Protein AF-A0AA35Q3G0-F1 (afdb_monomer)

Mean predicted aligned error: 6.86 Å

Solvent-accessible surface area (backbone atoms only — not comparable to full-atom values): 9923 Å² total; per-residue (Å²): 113,83,22,13,58,58,50,32,50,53,34,60,74,36,53,82,47,98,44,72,50,32,61,59,90,77,84,85,89,84,85,63,88,88,52,76,76,37,82,98,51,49,70,44,90,51,56,67,90,79,49,90,76,81,94,71,71,76,64,49,60,55,53,47,49,37,33,47,52,21,26,56,56,55,67,69,65,76,84,80,87,85,85,83,80,68,70,92,40,61,92,35,68,69,61,38,51,51,52,53,32,56,74,70,71,68,69,52,71,68,59,52,51,52,46,44,76,73,71,60,65,85,94,62,78,82,62,55,88,77,70,65,86,86,87,65,98,44,72,72,57,46,54,57,50,52,53,53,45,58,66,70,75,112

Foldseek 3Di:
DDALLNQLVQQVVCPPDPDGSVPPPDDDDDDDPPDDDPPPGHHLCDQLVPDDDDDDDPVVVVNNVSSNVSNVVVVVPPDDDDDDDDPVCPVPPVVVVLVVCVVVVNDDVVSVVVCCVPPNDPPDDDPLVVVDDDDDPDPVVVVVVVVVSVVVVD

Radius of gyration: 21.92 Å; Cα contacts (8 Å, |Δi|>4): 86; chains: 1; bounding box: 47×37×58 Å

pLDDT: mean 88.59, std 8.75, range [50.28, 97.62]

Organism: NCBI:txid1926264

Sequence (154 aa):
MLGARTLYMVNEQLRGSTEDFGGIPIVLFCGDFHQFRPVQERLMLLPSAAVTWEQGSSFRVEQRHQHDKAHTLWKKFTTVVMLDEQVRAAGDPELRRLLTRIRLGIQDQSDVDLLNARCYQDCRRIPWESGITVVTPLNRNRWNLNMEATLAFQ

Secondary structure (DSSP, 8-state):
---HHHHHHHHHHT-SSSSGGGG-S-------TTSPPPTTS--TTS-GGGSPPPS-STHHHHHHHHHHHHHHHHTT-----------TTTT-HHHHHHHHHHHHT---HHHHHHHHHHH--TTPPP-GGGTPPPP-SSHHHHHHHHHHHHHHT-

Structure (mmCIF, N/CA/C/O backbone):
data_AF-A0AA35Q3G0-F1
#
_entry.id   AF-A0AA35Q3G0-F1
#
loop_
_atom_site.group_PDB
_atom_site.id
_atom_site.type_symbol
_atom_site.label_atom_id
_atom_site.label_alt_id
_atom_site.label_comp_id
_atom_site.label_asym_id
_atom_site.label_entity_id
_atom_site.label_seq_id
_atom_site.pdbx_PDB_ins_code
_atom_site.Cartn_x
_atom_site.Cartn_y
_atom_site.Cartn_z
_atom_site.occupancy
_atom_site.B_iso_or_equiv
_atom_site.auth_seq_id
_atom_site.auth_comp_id
_atom_site.auth_asym_id
_atom_site.auth_atom_id
_atom_site.pdbx_PDB_model_num
ATOM 1 N N . MET A 1 1 ? 7.308 -1.561 0.472 1.00 73.94 1 MET A N 1
ATOM 2 C CA . MET A 1 1 ? 7.237 -0.719 -0.741 1.00 73.94 1 MET A CA 1
ATOM 3 C C . MET A 1 1 ? 8.506 -0.877 -1.530 1.00 73.94 1 MET A C 1
ATOM 5 O O . MET A 1 1 ? 9.580 -0.764 -0.955 1.00 73.94 1 MET A O 1
ATOM 9 N N . LEU A 1 2 ? 8.372 -1.108 -2.824 1.00 87.56 2 LEU A N 1
ATOM 10 C CA . LEU A 1 2 ? 9.494 -1.139 -3.744 1.00 87.56 2 LEU A CA 1
ATOM 11 C C . LEU A 1 2 ? 9.680 0.263 -4.331 1.00 87.56 2 LEU A C 1
ATOM 13 O O . LEU A 1 2 ? 8.718 0.843 -4.835 1.00 87.56 2 LEU A O 1
ATOM 17 N N . GLY A 1 3 ? 10.883 0.822 -4.234 1.00 90.12 3 GLY A N 1
ATOM 18 C CA . GLY A 1 3 ? 11.244 2.063 -4.916 1.00 90.12 3 GLY A CA 1
ATOM 19 C C . GLY A 1 3 ? 12.085 1.811 -6.167 1.00 90.12 3 GLY A C 1
ATOM 20 O O . GLY A 1 3 ? 12.519 0.688 -6.435 1.00 90.12 3 GLY A O 1
ATOM 21 N N . ALA A 1 4 ? 12.287 2.870 -6.955 1.00 91.12 4 ALA A N 1
ATOM 22 C CA . ALA A 1 4 ? 12.978 2.793 -8.242 1.00 91.12 4 ALA A CA 1
ATOM 23 C C . ALA A 1 4 ? 14.411 2.273 -8.134 1.00 91.12 4 ALA A C 1
ATOM 25 O O . ALA A 1 4 ? 14.833 1.438 -8.931 1.00 91.12 4 ALA A O 1
ATOM 26 N N . ARG A 1 5 ? 15.145 2.726 -7.117 1.00 89.88 5 ARG A N 1
ATOM 27 C CA . ARG A 1 5 ? 16.524 2.295 -6.906 1.00 89.88 5 ARG A CA 1
ATOM 28 C C . ARG A 1 5 ? 16.566 0.817 -6.550 1.00 89.88 5 ARG A C 1
ATOM 30 O O . ARG A 1 5 ? 17.374 0.088 -7.112 1.00 89.88 5 ARG A O 1
ATOM 37 N N . THR A 1 6 ? 15.685 0.370 -5.658 1.00 92.12 6 THR A N 1
ATOM 38 C CA . THR A 1 6 ? 15.631 -1.043 -5.274 1.00 92.12 6 THR A CA 1
ATOM 39 C C . THR A 1 6 ? 15.284 -1.940 -6.467 1.00 92.12 6 THR A C 1
ATOM 41 O O . THR A 1 6 ? 15.964 -2.942 -6.674 1.00 92.12 6 THR A O 1
ATOM 44 N N . LEU A 1 7 ? 14.310 -1.566 -7.307 1.00 93.31 7 LEU A N 1
ATOM 45 C CA . LEU A 1 7 ? 13.991 -2.340 -8.515 1.00 93.31 7 LEU A CA 1
ATOM 46 C C . LEU A 1 7 ? 15.179 -2.413 -9.486 1.00 93.31 7 LEU A C 1
ATOM 48 O O . LEU A 1 7 ? 15.499 -3.493 -9.978 1.00 93.31 7 LEU A O 1
ATOM 52 N N . TYR A 1 8 ? 15.840 -1.279 -9.738 1.00 93.75 8 TYR A N 1
ATOM 53 C CA . TYR A 1 8 ? 17.049 -1.239 -10.558 1.00 93.75 8 TYR A CA 1
ATOM 54 C C . TYR A 1 8 ? 18.119 -2.189 -10.008 1.00 93.75 8 TYR A C 1
ATOM 56 O O . TYR A 1 8 ? 18.604 -3.047 -10.735 1.00 93.75 8 TYR A O 1
ATOM 64 N N . MET A 1 9 ? 18.433 -2.093 -8.712 1.00 93.31 9 MET A N 1
ATOM 65 C CA . MET A 1 9 ? 19.455 -2.930 -8.079 1.00 93.31 9 MET A CA 1
ATOM 66 C C . MET A 1 9 ? 19.131 -4.421 -8.173 1.00 93.31 9 MET A C 1
ATOM 68 O O . MET A 1 9 ? 20.026 -5.204 -8.468 1.00 93.31 9 MET A O 1
ATOM 72 N N . VAL A 1 10 ? 17.871 -4.815 -7.960 1.00 93.12 10 VAL A N 1
ATOM 73 C CA . VAL A 1 10 ? 17.442 -6.216 -8.099 1.00 93.12 10 VAL A CA 1
ATOM 74 C C . VAL A 1 10 ? 17.639 -6.700 -9.535 1.00 93.12 10 VAL A C 1
ATOM 76 O O . VAL A 1 10 ? 18.195 -7.774 -9.742 1.00 93.12 10 VAL A O 1
ATOM 79 N N . ASN A 1 11 ? 17.246 -5.901 -10.530 1.00 94.19 11 ASN A N 1
ATOM 80 C CA . ASN A 1 11 ? 17.468 -6.242 -11.934 1.00 94.19 11 ASN A CA 1
ATOM 81 C C . ASN A 1 11 ? 18.961 -6.398 -12.259 1.00 94.19 11 ASN A C 1
ATOM 83 O O . ASN A 1 11 ? 19.345 -7.369 -12.903 1.00 94.19 11 ASN A O 1
ATOM 87 N N . GLU A 1 12 ? 19.801 -5.470 -11.794 1.00 92.88 12 GLU A N 1
ATOM 88 C CA . GLU A 1 12 ? 21.246 -5.518 -12.033 1.00 92.88 12 GLU A CA 1
ATOM 89 C C . GLU A 1 12 ? 21.920 -6.701 -11.329 1.00 92.88 12 GLU A C 1
ATOM 91 O O . GLU A 1 12 ? 22.803 -7.326 -11.907 1.00 92.88 12 GLU A O 1
ATOM 96 N N . GLN A 1 13 ? 21.504 -7.042 -10.107 1.00 91.38 13 GLN A N 1
ATOM 97 C CA . GLN A 1 13 ? 22.054 -8.180 -9.360 1.00 91.38 13 GLN A CA 1
ATOM 98 C C . GLN A 1 13 ? 21.716 -9.528 -9.993 1.00 91.38 13 GLN A C 1
ATOM 100 O O . GLN A 1 13 ? 22.464 -10.488 -9.830 1.00 91.38 13 GLN A O 1
ATOM 105 N N . LEU A 1 14 ? 20.607 -9.599 -10.726 1.00 88.69 14 LEU A N 1
ATOM 106 C CA . LEU A 1 14 ? 20.188 -10.799 -11.438 1.00 88.69 14 LEU A CA 1
ATOM 107 C C . LEU A 1 14 ? 20.813 -10.909 -12.835 1.00 88.69 14 LEU A C 1
ATOM 109 O O . LEU A 1 14 ? 20.504 -11.855 -13.553 1.00 88.69 14 LEU A O 1
ATOM 113 N N . ARG A 1 15 ? 21.703 -9.991 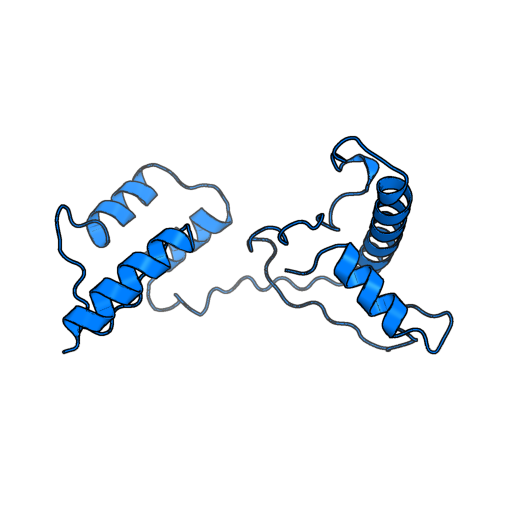-13.243 1.00 77.31 15 ARG A N 1
ATOM 114 C CA . ARG A 1 15 ? 22.349 -10.030 -14.565 1.00 77.31 15 ARG A CA 1
ATOM 115 C C . ARG A 1 15 ? 23.325 -11.201 -14.707 1.00 77.31 15 ARG A C 1
ATOM 117 O O . ARG A 1 15 ? 24.531 -11.052 -14.548 1.00 77.31 15 ARG A O 1
ATOM 124 N N . GLY A 1 16 ? 22.786 -12.359 -15.077 1.00 75.31 16 GLY A N 1
ATOM 125 C CA . GLY A 1 16 ? 23.511 -13.457 -15.726 1.00 75.31 16 GLY A CA 1
ATOM 126 C C . GLY A 1 16 ? 23.413 -13.423 -17.259 1.00 75.31 16 GLY A C 1
ATOM 127 O O . GLY A 1 16 ? 24.118 -14.168 -17.933 1.00 75.31 16 GLY A O 1
ATOM 128 N N . SER A 1 17 ? 22.556 -12.557 -17.814 1.00 83.88 17 SER A N 1
ATOM 129 C CA . SER A 1 17 ? 22.314 -12.375 -19.251 1.00 83.88 17 SER A CA 1
ATOM 130 C C . SER A 1 17 ? 22.022 -10.901 -19.580 1.00 83.88 17 SER A C 1
ATOM 132 O O . SER A 1 17 ? 21.944 -10.054 -18.687 1.00 83.88 17 SER A O 1
ATOM 134 N N . THR A 1 18 ? 21.866 -10.577 -20.869 1.00 85.31 18 THR A N 1
ATOM 135 C CA . THR A 1 18 ? 21.421 -9.245 -21.328 1.00 85.31 18 THR A CA 1
ATOM 136 C C . THR A 1 18 ? 19.919 -9.014 -21.153 1.00 85.31 18 THR A C 1
ATOM 138 O O . THR A 1 18 ? 19.433 -7.926 -21.463 1.00 85.31 18 THR A O 1
ATOM 141 N N . GLU A 1 19 ? 19.178 -10.026 -20.703 1.00 91.38 19 GLU A N 1
ATOM 142 C CA . GLU A 1 19 ? 17.733 -9.957 -20.502 1.00 91.38 19 GLU A CA 1
ATOM 143 C C . GLU A 1 19 ? 17.389 -9.325 -19.148 1.00 91.38 19 GLU A C 1
ATOM 145 O O . GLU A 1 19 ? 18.166 -9.380 -18.188 1.00 91.38 19 GLU A O 1
ATOM 150 N N . ASP A 1 20 ? 16.203 -8.719 -19.059 1.00 92.81 20 ASP A N 1
ATOM 151 C CA . ASP A 1 20 ? 15.706 -8.183 -17.792 1.00 92.81 20 ASP A CA 1
ATOM 152 C C . ASP A 1 20 ? 15.599 -9.302 -16.745 1.00 92.81 20 ASP A C 1
ATOM 154 O O . ASP A 1 20 ? 15.233 -10.436 -17.060 1.00 92.81 20 ASP A O 1
ATOM 158 N N . PHE A 1 21 ? 15.924 -8.982 -15.492 1.00 93.69 21 PHE A N 1
ATOM 159 C CA . PHE A 1 21 ? 15.969 -9.920 -14.368 1.00 93.69 21 PHE A CA 1
ATOM 160 C C . PHE A 1 21 ? 16.766 -11.206 -14.656 1.00 93.69 21 PHE A C 1
ATOM 162 O O . PHE A 1 21 ? 16.469 -12.249 -14.080 1.00 93.69 21 PHE A O 1
ATOM 169 N N . GLY A 1 22 ? 17.752 -11.160 -15.559 1.00 93.69 22 GLY A N 1
ATOM 170 C CA . GLY A 1 22 ? 18.559 -12.329 -15.912 1.00 93.69 22 GLY A CA 1
ATOM 171 C C . GLY A 1 22 ? 17.812 -13.411 -16.686 1.00 93.69 22 GLY A C 1
ATOM 172 O O . GLY A 1 22 ? 18.239 -14.563 -16.657 1.00 93.69 22 GLY A O 1
ATOM 173 N N . GLY A 1 23 ? 16.699 -13.072 -17.342 1.00 92.69 23 GLY A N 1
ATOM 174 C CA . GLY A 1 23 ? 15.892 -14.035 -18.097 1.00 92.69 23 GLY A CA 1
ATOM 175 C C . GLY A 1 23 ? 14.942 -14.865 -17.232 1.00 92.69 23 GLY A C 1
ATOM 176 O O . GLY A 1 23 ? 14.465 -15.914 -17.665 1.00 92.69 23 GLY A O 1
ATOM 177 N N . ILE A 1 24 ? 14.648 -14.424 -16.000 1.00 92.12 24 ILE A N 1
ATOM 178 C CA . ILE A 1 24 ? 13.612 -15.058 -15.176 1.00 92.12 24 ILE A CA 1
ATOM 179 C C . ILE A 1 24 ? 12.274 -14.987 -15.932 1.00 92.12 24 ILE A C 1
ATOM 181 O O . ILE A 1 24 ? 11.804 -13.889 -16.238 1.00 92.12 24 ILE A O 1
ATOM 185 N N . PRO A 1 25 ? 11.622 -16.134 -16.203 1.00 89.38 25 PRO A N 1
ATOM 186 C CA . PRO A 1 25 ? 10.483 -16.184 -17.118 1.00 89.38 25 PRO A CA 1
ATOM 187 C C . PRO A 1 25 ? 9.236 -15.489 -16.566 1.00 89.38 25 PRO A C 1
ATOM 189 O O . PRO A 1 25 ? 8.400 -15.020 -17.334 1.00 89.38 25 PRO A O 1
ATOM 192 N N . ILE A 1 26 ? 9.084 -15.439 -15.238 1.00 90.25 26 ILE A N 1
ATOM 193 C CA . ILE A 1 26 ? 7.938 -14.821 -14.570 1.00 90.25 26 ILE A CA 1
ATOM 194 C C . ILE A 1 26 ? 8.428 -14.047 -13.352 1.00 90.25 26 ILE A C 1
ATOM 196 O O . ILE A 1 26 ? 8.973 -14.621 -12.410 1.00 90.25 26 ILE A O 1
ATOM 200 N N . VAL A 1 27 ? 8.164 -12.744 -13.349 1.00 93.38 27 VAL A N 1
ATOM 201 C CA . VAL A 1 27 ? 8.363 -11.865 -12.197 1.00 93.38 27 VAL A CA 1
ATOM 202 C C . VAL A 1 27 ? 6.994 -11.353 -11.766 1.00 93.38 27 VAL A C 1
ATOM 204 O O . VAL A 1 27 ? 6.253 -10.795 -12.572 1.00 93.38 27 VAL A O 1
ATOM 207 N N . LEU A 1 28 ? 6.641 -11.561 -10.497 1.00 94.38 28 LEU A N 1
ATOM 208 C CA . LEU A 1 28 ? 5.365 -11.127 -9.932 1.00 94.38 28 LEU A CA 1
ATOM 209 C C . LEU A 1 28 ? 5.604 -10.057 -8.869 1.00 94.38 28 LEU A C 1
ATOM 211 O O . LEU A 1 28 ? 6.317 -10.288 -7.892 1.00 94.38 28 LEU A O 1
ATOM 215 N N . PHE A 1 29 ? 4.937 -8.914 -9.019 1.00 93.38 29 PHE A N 1
ATOM 216 C CA . PHE A 1 29 ? 4.804 -7.934 -7.947 1.00 93.38 29 PHE A CA 1
ATOM 217 C C . PHE A 1 29 ? 3.443 -8.092 -7.279 1.00 93.38 29 PHE A C 1
ATOM 219 O O . PHE A 1 29 ? 2.409 -8.001 -7.933 1.00 93.38 29 PHE A O 1
ATOM 226 N N . CYS A 1 30 ? 3.449 -8.299 -5.964 1.00 94.31 30 CYS A N 1
ATOM 227 C CA . CYS A 1 30 ? 2.246 -8.340 -5.143 1.00 94.31 30 CYS A CA 1
ATOM 228 C C . CYS A 1 30 ? 2.345 -7.265 -4.059 1.00 94.31 30 CYS A C 1
ATOM 230 O O . CYS A 1 30 ? 3.379 -7.123 -3.401 1.00 94.31 30 CYS A O 1
ATOM 232 N N . GLY A 1 31 ? 1.285 -6.482 -3.884 1.00 92.38 31 GLY A N 1
ATOM 233 C CA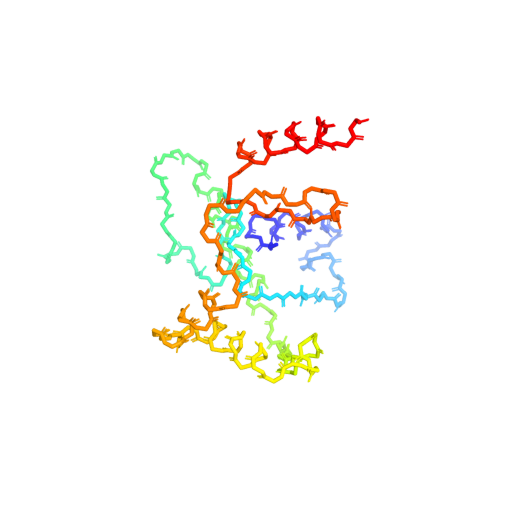 . GLY A 1 31 ? 1.264 -5.403 -2.909 1.00 92.38 31 GLY A CA 1
ATOM 234 C C . GLY A 1 31 ? 0.040 -4.509 -3.040 1.00 92.38 31 GLY A C 1
ATOM 235 O O . GLY A 1 31 ? -0.909 -4.823 -3.750 1.00 92.38 31 GLY A O 1
ATOM 236 N N . ASP A 1 32 ? 0.083 -3.379 -2.338 1.00 90.94 32 ASP A N 1
ATOM 237 C CA . ASP A 1 32 ? -0.983 -2.382 -2.325 1.00 90.94 32 ASP A CA 1
ATOM 238 C C . ASP A 1 32 ? -0.402 -0.984 -2.569 1.00 90.94 32 ASP A C 1
ATOM 240 O O . ASP A 1 32 ? 0.499 -0.546 -1.849 1.00 90.94 32 ASP A O 1
ATOM 244 N N . PHE A 1 33 ? -0.927 -0.276 -3.572 1.00 87.75 33 PHE A N 1
ATOM 245 C CA . PHE A 1 33 ? -0.506 1.086 -3.919 1.00 87.75 33 PHE A CA 1
ATOM 246 C C . PHE A 1 33 ? -0.892 2.137 -2.869 1.00 87.75 33 PHE A C 1
ATOM 248 O O . PHE A 1 33 ? -0.325 3.226 -2.884 1.00 87.75 33 PHE A O 1
ATOM 255 N N . HIS A 1 34 ? -1.805 1.813 -1.947 1.00 89.00 34 HIS A N 1
ATOM 256 C CA . HIS A 1 34 ? -2.169 2.682 -0.820 1.00 89.00 34 HIS A CA 1
ATOM 257 C C . HIS A 1 34 ? -1.234 2.528 0.388 1.00 89.00 34 HIS A C 1
ATOM 259 O O . HIS A 1 34 ? -1.416 3.206 1.400 1.00 89.00 34 HIS A O 1
ATOM 265 N N . GLN A 1 35 ? -0.220 1.657 0.312 1.00 87.94 35 GLN A N 1
ATOM 266 C CA . GLN A 1 35 ? 0.878 1.688 1.278 1.00 87.94 35 GLN A CA 1
ATOM 267 C C . GLN A 1 35 ? 1.600 3.041 1.198 1.00 87.94 35 GLN A C 1
ATOM 269 O O . GLN A 1 35 ? 1.523 3.749 0.193 1.00 87.94 35 GLN A O 1
ATOM 274 N N . PHE A 1 36 ? 2.326 3.411 2.258 1.00 87.81 36 PHE A N 1
ATOM 275 C CA . PHE A 1 36 ? 3.176 4.603 2.227 1.00 87.81 36 PHE A CA 1
ATOM 276 C C . PHE A 1 36 ? 4.135 4.605 1.025 1.00 87.81 36 PHE A C 1
ATOM 278 O O . PHE A 1 36 ? 4.284 3.635 0.288 1.00 87.81 36 PHE A O 1
ATOM 285 N N . ARG A 1 37 ? 4.800 5.730 0.790 1.00 84.50 37 ARG A N 1
ATOM 286 C CA . ARG A 1 37 ? 5.837 5.805 -0.242 1.00 84.50 37 ARG A CA 1
ATOM 287 C C . ARG A 1 37 ? 7.138 5.220 0.315 1.00 84.50 37 ARG A C 1
ATOM 289 O O . ARG A 1 37 ? 7.391 5.394 1.509 1.00 84.50 37 ARG A O 1
ATOM 296 N N . PRO A 1 38 ? 7.969 4.552 -0.507 1.00 85.56 38 PRO A N 1
ATOM 297 C CA . PRO A 1 38 ? 9.238 4.028 -0.022 1.00 85.56 38 PRO A CA 1
ATOM 298 C C . PRO A 1 38 ? 10.104 5.174 0.524 1.00 85.56 38 PRO A C 1
ATOM 300 O O . PRO A 1 38 ? 10.241 6.229 -0.099 1.00 85.56 38 PRO A O 1
ATOM 303 N N . VAL A 1 39 ? 10.629 4.982 1.736 1.00 83.56 39 VAL A N 1
ATOM 304 C CA . VAL A 1 39 ? 11.361 6.008 2.489 1.00 83.56 39 VAL A CA 1
ATOM 305 C C . VAL A 1 39 ? 12.652 6.347 1.753 1.00 83.56 39 VAL A C 1
ATOM 307 O O . VAL A 1 39 ? 13.387 5.447 1.367 1.00 83.56 39 VAL A O 1
ATOM 310 N N . GLN A 1 40 ? 12.916 7.641 1.545 1.00 77.75 40 GLN A N 1
ATOM 311 C CA . GLN A 1 40 ? 14.094 8.154 0.822 1.00 77.75 40 GLN A CA 1
ATOM 312 C C . GLN A 1 40 ? 14.237 7.692 -0.644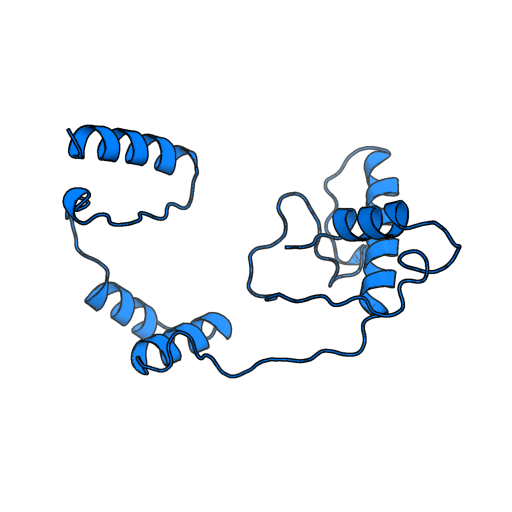 1.00 77.75 40 GLN A C 1
ATOM 314 O O . GLN A 1 40 ? 15.184 8.092 -1.317 1.00 77.75 40 GLN A O 1
ATOM 319 N N . GLU A 1 41 ? 13.286 6.930 -1.184 1.00 79.44 41 GLU A N 1
ATOM 320 C CA . GLU A 1 41 ? 13.257 6.532 -2.591 1.00 79.44 41 GLU A CA 1
ATOM 321 C C . GLU A 1 41 ? 12.196 7.319 -3.376 1.00 79.44 41 GLU A C 1
ATOM 323 O O . GLU A 1 41 ? 11.499 8.194 -2.854 1.00 79.44 41 GLU A O 1
ATOM 328 N N . ARG A 1 42 ? 12.108 7.053 -4.681 1.00 81.88 42 ARG A N 1
ATOM 329 C CA . ARG A 1 42 ? 11.138 7.672 -5.590 1.00 81.88 42 ARG A CA 1
ATOM 330 C C . ARG A 1 42 ? 10.176 6.620 -6.130 1.00 81.88 42 ARG A C 1
ATOM 332 O O . ARG A 1 42 ? 10.557 5.469 -6.352 1.00 81.88 42 ARG A O 1
ATOM 339 N N . LEU A 1 43 ? 8.929 7.039 -6.343 1.00 81.69 43 LEU A N 1
ATOM 340 C CA . LEU A 1 43 ? 7.898 6.209 -6.959 1.00 81.69 43 LEU A CA 1
ATOM 341 C C . LEU A 1 43 ? 8.255 5.932 -8.423 1.00 81.69 43 LEU A C 1
ATOM 343 O O . LEU A 1 43 ? 8.590 6.849 -9.171 1.00 81.69 43 LEU A O 1
ATOM 347 N N . MET A 1 44 ? 8.140 4.670 -8.831 1.00 87.50 44 MET A N 1
ATOM 348 C CA . MET A 1 44 ? 8.377 4.234 -10.215 1.00 87.50 44 MET A CA 1
ATOM 349 C C . MET A 1 44 ? 7.191 4.503 -11.140 1.00 87.50 44 MET A C 1
ATOM 351 O O . MET A 1 44 ? 7.335 4.422 -12.355 1.00 87.50 44 MET A O 1
ATOM 355 N N . LEU A 1 45 ? 6.025 4.824 -10.571 1.00 85.19 45 LEU A N 1
ATOM 356 C CA . LEU A 1 45 ? 4.807 5.117 -11.328 1.00 85.19 45 LEU A CA 1
ATOM 357 C C . LEU A 1 45 ? 4.961 6.365 -12.204 1.00 85.19 45 LEU A C 1
ATOM 359 O O . LEU A 1 45 ? 4.390 6.431 -13.288 1.00 85.19 45 LEU A O 1
ATOM 363 N N . LEU A 1 46 ? 5.742 7.344 -11.745 1.00 86.38 46 LEU A N 1
ATOM 364 C CA . LEU A 1 46 ? 5.941 8.611 -12.439 1.00 86.38 46 LEU A CA 1
ATOM 365 C C . LEU A 1 46 ? 7.296 8.619 -13.158 1.00 86.38 46 LEU A C 1
ATOM 367 O O . LEU A 1 46 ? 8.261 8.097 -12.598 1.00 86.38 46 LEU A O 1
ATOM 371 N N . PRO A 1 47 ? 7.399 9.222 -14.357 1.00 88.06 47 PRO A N 1
ATOM 372 C CA . PRO A 1 47 ? 8.675 9.404 -15.047 1.00 88.06 47 PRO A CA 1
ATOM 373 C C . PRO A 1 47 ? 9.572 10.405 -14.304 1.00 88.06 47 PRO A C 1
ATOM 375 O O . PRO A 1 47 ? 9.074 11.268 -13.579 1.00 88.06 47 PRO A O 1
ATOM 378 N N . SER A 1 48 ? 10.892 10.355 -14.524 1.00 85.81 48 SER A N 1
ATOM 379 C CA . SER A 1 48 ? 11.850 11.228 -13.820 1.00 85.81 48 SER A CA 1
ATOM 380 C C . SER A 1 48 ? 11.591 12.725 -14.009 1.00 85.81 48 SER A C 1
ATOM 382 O O . SER A 1 48 ? 11.919 13.516 -13.126 1.00 85.81 48 SER A O 1
ATOM 384 N N . ALA A 1 49 ? 10.977 13.116 -15.131 1.00 84.00 49 ALA A N 1
ATOM 385 C CA . ALA A 1 49 ? 10.583 14.495 -15.424 1.00 84.00 49 ALA A CA 1
ATOM 386 C C . ALA A 1 49 ? 9.471 15.027 -14.499 1.00 84.00 49 ALA A C 1
ATOM 388 O O . ALA A 1 49 ? 9.384 16.231 -14.287 1.00 84.00 49 ALA A O 1
ATOM 389 N N . ALA A 1 50 ? 8.645 14.141 -13.936 1.00 83.25 50 ALA A N 1
ATOM 390 C CA . ALA A 1 50 ? 7.573 14.482 -12.998 1.00 83.25 50 ALA A CA 1
ATOM 391 C C . ALA A 1 50 ? 8.013 14.372 -11.524 1.00 83.25 50 ALA A C 1
ATOM 393 O O . ALA A 1 50 ? 7.202 14.530 -10.614 1.00 83.25 50 ALA A O 1
ATOM 394 N N . VAL A 1 51 ? 9.291 14.070 -11.276 1.00 78.44 51 VAL A N 1
ATOM 395 C CA . VAL A 1 51 ? 9.855 13.905 -9.935 1.00 78.44 51 VAL A CA 1
ATOM 396 C C . VAL A 1 51 ? 10.704 15.122 -9.585 1.00 78.44 51 VAL A C 1
ATOM 398 O O . VAL A 1 51 ? 11.607 15.498 -10.329 1.00 78.44 51 VAL A O 1
ATOM 401 N N . THR A 1 52 ? 10.465 15.714 -8.413 1.00 76.25 52 THR A N 1
ATOM 402 C CA . THR A 1 52 ? 11.346 16.754 -7.875 1.00 76.25 52 THR A CA 1
ATOM 403 C C . THR A 1 52 ? 12.644 16.126 -7.373 1.00 76.25 52 THR A C 1
ATOM 405 O O . THR A 1 52 ? 12.660 15.281 -6.471 1.00 76.25 52 THR A O 1
ATOM 408 N N . TRP A 1 53 ? 13.754 16.566 -7.951 1.00 72.44 53 TRP A N 1
ATOM 409 C CA . TRP A 1 53 ? 15.098 16.231 -7.499 1.00 72.44 53 TRP A CA 1
ATOM 410 C C . TRP A 1 53 ? 15.580 17.386 -6.599 1.00 72.44 53 TRP A C 1
ATOM 412 O O . TRP A 1 53 ? 15.457 18.545 -6.991 1.00 72.44 53 TRP A O 1
ATOM 422 N N . GLU A 1 54 ? 16.124 17.122 -5.406 1.00 67.12 54 GLU A N 1
ATOM 423 C CA . GLU A 1 54 ? 16.684 18.145 -4.482 1.00 67.12 54 GLU A CA 1
ATOM 424 C C . GLU A 1 54 ? 18.089 18.572 -4.944 1.00 67.12 54 GLU A C 1
ATOM 426 O O . GLU A 1 54 ? 18.823 17.717 -5.438 1.00 67.12 54 GLU A O 1
ATOM 431 N N . GLN A 1 55 ? 18.424 19.874 -4.981 1.00 51.91 55 GLN A N 1
ATOM 432 C CA . GLN A 1 55 ? 19.598 20.421 -5.709 1.00 51.91 55 GLN A CA 1
ATOM 433 C C . GLN A 1 55 ? 20.955 20.010 -5.111 1.00 51.91 55 GLN A C 1
ATOM 435 O O . GLN A 1 55 ? 21.260 20.378 -3.986 1.00 51.91 55 GLN A O 1
ATOM 440 N N . GLY A 1 56 ? 21.782 19.290 -5.895 1.00 50.28 56 GLY A N 1
ATOM 441 C C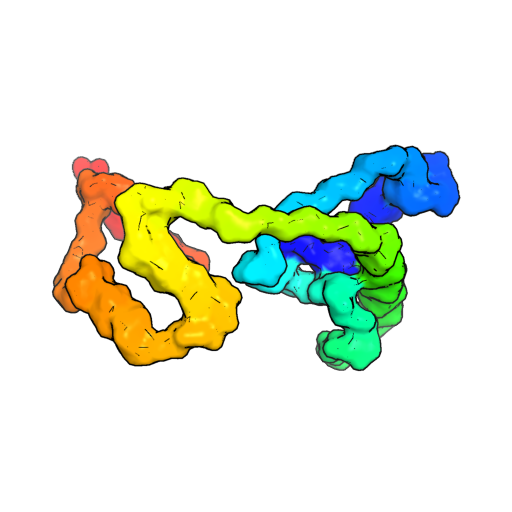A . GLY A 1 56 ? 23.210 19.056 -5.610 1.00 50.28 56 GLY A CA 1
ATOM 442 C C . GLY A 1 56 ? 23.845 17.791 -6.237 1.00 50.28 56 GLY A C 1
ATOM 443 O O . GLY A 1 56 ? 23.340 16.687 -6.056 1.00 50.28 56 GLY A O 1
ATOM 444 N N . SER A 1 57 ? 25.008 17.959 -6.892 1.00 54.72 57 SER A N 1
ATOM 445 C CA . SER A 1 57 ? 26.024 16.946 -7.296 1.00 54.72 57 SER A CA 1
ATOM 446 C C . SER A 1 57 ? 25.715 15.906 -8.406 1.00 54.72 57 SER A C 1
ATOM 448 O O . SER A 1 57 ? 24.570 15.681 -8.798 1.00 54.72 57 SER A O 1
ATOM 450 N N . SER A 1 58 ? 26.786 15.247 -8.889 1.00 58.41 58 SER A N 1
ATOM 451 C CA . SER A 1 58 ? 26.816 14.116 -9.845 1.00 58.41 58 SER A CA 1
ATOM 452 C C . SER A 1 58 ? 25.934 12.930 -9.442 1.00 58.41 58 SER A C 1
ATOM 454 O O . SER A 1 58 ? 25.454 12.193 -10.303 1.00 58.41 58 SER A O 1
ATOM 456 N N . PHE A 1 59 ? 25.645 12.796 -8.146 1.00 60.81 59 PHE A N 1
ATOM 457 C CA . PHE A 1 59 ? 24.755 11.787 -7.578 1.00 60.81 59 PHE A CA 1
ATOM 458 C C . PHE A 1 59 ? 23.345 11.820 -8.197 1.00 60.81 59 PHE A C 1
ATOM 460 O O . PHE A 1 59 ? 22.708 10.780 -8.336 1.00 60.81 59 PHE A O 1
ATOM 467 N N . ARG A 1 60 ? 22.879 12.987 -8.672 1.00 70.06 60 ARG A N 1
ATOM 468 C CA . ARG A 1 60 ? 21.591 13.128 -9.377 1.00 70.06 60 ARG A CA 1
ATOM 469 C C . ARG A 1 60 ? 21.541 12.431 -10.729 1.00 70.06 60 ARG A C 1
ATOM 471 O O . ARG A 1 60 ? 20.486 11.922 -11.091 1.00 70.06 60 ARG A O 1
ATOM 478 N N . VAL A 1 61 ? 22.631 12.460 -11.497 1.00 81.56 61 VAL A N 1
ATOM 479 C CA . VAL A 1 61 ? 22.642 11.891 -12.856 1.00 81.56 61 VAL A CA 1
ATOM 480 C C . VAL A 1 61 ? 22.490 10.381 -12.768 1.00 81.56 61 VAL A C 1
ATOM 482 O O . VAL A 1 61 ? 21.632 9.815 -13.439 1.00 81.56 61 VAL A O 1
ATOM 485 N N . GLU A 1 62 ? 23.246 9.760 -11.864 1.00 85.56 62 GLU A N 1
ATOM 486 C CA . GLU A 1 62 ? 23.155 8.328 -11.600 1.00 85.56 62 GLU A CA 1
ATOM 487 C C . GLU A 1 62 ? 21.778 7.950 -11.039 1.00 85.56 62 GLU A C 1
ATOM 489 O O . GLU A 1 62 ? 21.118 7.063 -11.565 1.00 85.56 62 GLU A O 1
ATOM 494 N N . GLN A 1 63 ? 21.267 8.672 -10.036 1.00 85.12 63 GLN A N 1
ATOM 495 C CA . GLN A 1 63 ? 19.933 8.394 -9.492 1.00 85.12 63 GLN A CA 1
ATOM 496 C C . GLN A 1 63 ? 18.815 8.540 -10.529 1.00 85.12 63 GLN A C 1
ATOM 498 O O . GLN A 1 63 ? 17.867 7.753 -10.532 1.00 85.12 63 GLN A O 1
ATOM 503 N N . ARG A 1 64 ? 18.911 9.544 -11.406 1.00 87.88 64 ARG A N 1
ATOM 504 C CA . ARG A 1 64 ? 17.957 9.739 -12.496 1.00 87.88 64 ARG A CA 1
ATOM 505 C C . ARG A 1 64 ? 18.062 8.617 -13.520 1.00 87.88 64 ARG A C 1
ATOM 507 O O . ARG A 1 64 ? 17.033 8.090 -13.920 1.00 87.88 64 ARG A O 1
ATOM 514 N N . HIS A 1 65 ? 19.277 8.209 -13.880 1.00 90.19 65 HIS A N 1
ATOM 515 C CA . HIS A 1 65 ? 19.505 7.072 -14.766 1.00 90.19 65 HIS A CA 1
ATOM 516 C C . HIS A 1 65 ? 18.891 5.783 -14.205 1.00 90.19 65 HIS A C 1
ATOM 518 O O . HIS A 1 65 ? 18.122 5.111 -14.894 1.00 90.19 65 HIS A O 1
ATOM 524 N N . GLN A 1 66 ? 19.169 5.473 -12.936 1.00 91.56 66 GLN A N 1
ATOM 525 C CA . GLN A 1 66 ? 18.599 4.323 -12.232 1.00 91.56 66 GLN A CA 1
ATOM 526 C C . GLN A 1 66 ? 17.071 4.390 -12.199 1.00 91.56 66 GLN A C 1
ATOM 528 O O . GLN A 1 66 ? 16.397 3.391 -12.452 1.00 91.56 66 GLN A O 1
ATOM 533 N N . HIS A 1 67 ? 16.511 5.574 -11.933 1.00 92.50 67 HIS A N 1
ATOM 534 C CA . HIS A 1 67 ? 15.067 5.792 -11.941 1.00 92.50 67 HIS A CA 1
ATOM 535 C C . HIS A 1 67 ? 14.457 5.580 -13.328 1.00 92.50 67 HIS A C 1
ATOM 537 O O . HIS A 1 67 ? 13.481 4.844 -13.436 1.00 92.50 67 HIS A O 1
ATOM 543 N N . ASP A 1 68 ? 15.050 6.133 -14.385 1.00 93.19 68 ASP A N 1
ATOM 544 C CA . ASP A 1 68 ? 14.559 5.984 -15.759 1.00 93.19 68 ASP A CA 1
ATOM 545 C C . ASP A 1 68 ? 14.616 4.519 -16.225 1.00 93.19 68 ASP A C 1
ATOM 547 O O . ASP A 1 68 ? 13.675 4.023 -16.858 1.00 93.19 68 ASP A O 1
ATOM 551 N N . LYS A 1 69 ? 15.681 3.791 -15.863 1.00 93.75 69 LYS A N 1
ATOM 552 C CA . LYS A 1 69 ? 15.808 2.345 -16.103 1.00 93.75 69 LYS A CA 1
ATOM 553 C C . LYS A 1 69 ? 14.725 1.560 -15.366 1.00 93.75 69 LYS A C 1
ATOM 555 O O . LYS A 1 69 ? 14.018 0.775 -15.994 1.00 93.75 69 LYS A O 1
ATOM 560 N N . ALA A 1 70 ? 14.544 1.810 -14.070 1.00 94.38 70 ALA A N 1
ATOM 561 C CA . ALA A 1 70 ? 13.517 1.151 -13.268 1.00 94.38 70 ALA A CA 1
ATOM 562 C C . ALA A 1 70 ? 12.093 1.488 -13.733 1.00 94.38 70 ALA A C 1
ATOM 564 O O . ALA A 1 70 ? 11.252 0.602 -13.806 1.00 94.38 70 ALA A O 1
ATOM 565 N N . HIS A 1 71 ? 11.816 2.741 -14.100 1.00 94.44 71 HIS A N 1
ATOM 566 C CA . HIS A 1 71 ? 10.529 3.161 -14.656 1.00 94.44 71 HIS A CA 1
ATOM 567 C C . HIS A 1 71 ? 10.245 2.458 -15.990 1.00 94.44 71 HIS A C 1
ATOM 569 O O . HIS A 1 71 ? 9.130 1.998 -16.233 1.00 94.44 71 HIS A O 1
ATOM 575 N N . THR A 1 72 ? 11.258 2.332 -16.850 1.00 94.62 72 THR A N 1
ATOM 576 C CA . THR A 1 72 ? 11.142 1.581 -18.107 1.00 94.62 72 THR A CA 1
ATOM 577 C C . THR A 1 72 ? 10.853 0.107 -17.843 1.00 94.62 72 THR A C 1
ATOM 579 O O . THR A 1 72 ? 9.964 -0.449 -18.482 1.00 94.62 72 THR A O 1
ATOM 582 N N . LEU A 1 73 ? 11.550 -0.500 -16.880 1.00 94.25 73 LEU A N 1
ATOM 583 C CA . LEU A 1 73 ? 11.332 -1.884 -16.467 1.00 94.25 73 LEU A CA 1
ATOM 584 C C . LEU A 1 73 ? 9.920 -2.090 -15.903 1.00 94.25 73 LEU A C 1
ATOM 586 O O . LEU A 1 73 ? 9.215 -2.994 -16.333 1.00 94.25 73 LEU A O 1
ATOM 590 N N . TRP A 1 74 ? 9.471 -1.202 -15.014 1.00 93.94 74 TRP A N 1
ATOM 591 C CA . TRP A 1 74 ? 8.127 -1.219 -14.436 1.00 93.94 74 TRP A CA 1
ATOM 592 C C . TRP A 1 74 ? 7.030 -1.170 -15.507 1.00 93.94 74 TRP A C 1
ATOM 594 O O . TRP A 1 74 ? 6.065 -1.923 -15.436 1.00 93.94 74 TRP A O 1
ATOM 604 N N . LYS A 1 75 ? 7.194 -0.349 -16.552 1.00 94.56 75 LYS A N 1
ATOM 605 C CA . LYS A 1 75 ? 6.220 -0.259 -17.654 1.00 94.56 75 LYS A CA 1
ATOM 606 C C . LYS A 1 75 ? 6.110 -1.522 -18.513 1.00 94.56 75 LYS A C 1
ATOM 608 O O . LYS A 1 75 ? 5.149 -1.632 -19.269 1.00 94.56 75 LYS A O 1
ATOM 613 N N . LYS A 1 76 ? 7.055 -2.465 -18.421 1.00 93.62 76 LYS A N 1
ATOM 614 C CA . LYS A 1 76 ? 6.948 -3.764 -19.110 1.00 93.62 76 LYS A CA 1
ATOM 615 C C . LYS A 1 76 ? 5.908 -4.681 -18.456 1.00 93.62 76 LYS A C 1
ATOM 617 O O . LYS A 1 76 ? 5.414 -5.595 -19.108 1.00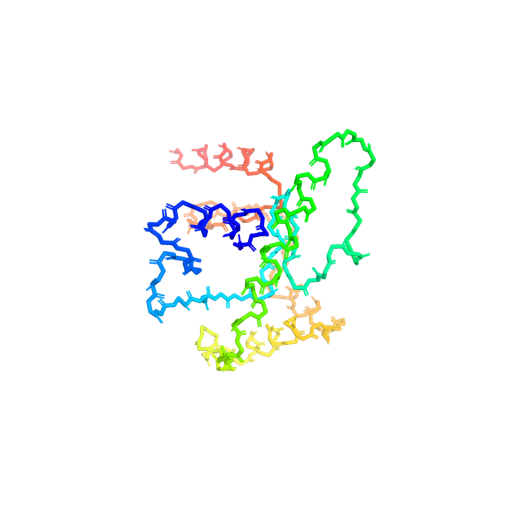 93.62 76 LYS A O 1
ATOM 622 N N . PHE A 1 77 ? 5.532 -4.415 -17.204 1.00 92.69 77 PHE A N 1
ATOM 623 C CA . PHE A 1 77 ? 4.483 -5.144 -16.497 1.00 92.69 77 PHE A CA 1
ATOM 624 C C . PHE A 1 77 ? 3.111 -4.601 -16.905 1.00 92.69 77 PHE A C 1
ATOM 626 O O . PHE A 1 77 ? 2.598 -3.650 -16.322 1.00 92.69 77 PHE A O 1
ATOM 633 N N . THR A 1 78 ? 2.530 -5.195 -17.946 1.00 94.25 78 THR A N 1
ATOM 634 C CA . THR A 1 78 ? 1.236 -4.777 -18.513 1.00 94.25 78 THR A CA 1
ATOM 635 C C . THR A 1 78 ? 0.047 -5.548 -17.948 1.00 94.25 78 THR A C 1
ATOM 637 O O . THR A 1 78 ? -1.081 -5.064 -17.999 1.00 94.25 78 THR A O 1
ATOM 640 N N . THR A 1 79 ? 0.283 -6.740 -17.397 1.00 95.38 79 THR A N 1
ATOM 641 C CA . THR A 1 79 ? -0.766 -7.551 -16.771 1.00 95.38 79 THR A CA 1
ATOM 642 C C . THR A 1 79 ? -0.925 -7.132 -15.316 1.00 95.38 79 THR A C 1
ATOM 644 O O . THR A 1 79 ? -0.022 -7.336 -14.506 1.00 95.38 79 THR A O 1
ATOM 647 N N . VAL A 1 80 ? -2.078 -6.553 -14.989 1.00 94.00 80 VAL A N 1
ATOM 648 C CA . VAL A 1 80 ? -2.423 -6.111 -13.635 1.00 94.00 80 VAL A CA 1
ATOM 649 C C . VAL A 1 80 ? -3.694 -6.826 -13.201 1.00 94.00 80 VAL A C 1
ATOM 651 O O . VAL A 1 80 ? -4.708 -6.765 -13.891 1.00 94.00 80 VAL A O 1
ATOM 654 N N . VAL A 1 81 ? -3.636 -7.493 -12.049 1.00 95.81 81 VAL A N 1
ATOM 655 C CA . VAL A 1 81 ? -4.789 -8.153 -11.429 1.00 95.81 81 VAL A CA 1
ATOM 656 C C . VAL A 1 81 ? -5.151 -7.382 -10.166 1.00 95.81 81 VAL A C 1
ATOM 658 O O . VAL A 1 81 ? -4.349 -7.305 -9.236 1.00 95.81 81 VAL A O 1
ATOM 661 N N . MET A 1 82 ? -6.350 -6.804 -10.147 1.00 94.88 82 MET A N 1
ATOM 662 C CA . MET A 1 82 ? -6.888 -6.096 -8.986 1.00 94.88 82 MET A CA 1
ATOM 663 C C . MET A 1 82 ? -7.768 -7.047 -8.177 1.00 94.88 82 MET A C 1
ATOM 665 O O . MET A 1 82 ? -8.635 -7.718 -8.730 1.00 94.88 82 MET A O 1
ATOM 669 N N . LEU A 1 83 ? -7.509 -7.129 -6.872 1.00 94.44 83 LEU A N 1
ATOM 670 C CA . LEU A 1 83 ? -8.339 -7.878 -5.932 1.00 94.44 83 LEU A CA 1
ATOM 671 C C . LEU A 1 83 ? -9.272 -6.896 -5.222 1.00 94.44 83 LEU A C 1
ATOM 673 O O . LEU A 1 83 ? -8.802 -6.043 -4.467 1.00 94.44 83 LEU A O 1
ATOM 677 N N . ASP A 1 84 ? -10.574 -7.024 -5.466 1.00 89.69 84 ASP A N 1
ATOM 678 C CA . ASP A 1 84 ? -11.572 -6.051 -4.998 1.00 89.69 84 ASP A CA 1
ATOM 679 C C . ASP A 1 84 ? -12.277 -6.471 -3.698 1.00 89.69 84 ASP A C 1
ATOM 681 O O . ASP A 1 84 ? -12.858 -5.641 -2.994 1.00 89.69 84 ASP A O 1
ATOM 685 N N . GLU A 1 85 ? -12.225 -7.756 -3.341 1.00 90.62 85 GLU A N 1
ATOM 686 C CA . GLU A 1 85 ? -12.909 -8.269 -2.156 1.00 90.62 85 GLU A CA 1
ATOM 687 C C . GLU A 1 85 ? -12.097 -8.043 -0.870 1.00 90.62 85 GLU A C 1
ATOM 689 O O . GLU A 1 85 ? -11.001 -8.578 -0.684 1.00 90.62 85 GLU A O 1
ATOM 694 N N . GLN A 1 86 ? -12.675 -7.300 0.082 1.00 89.00 86 GLN A N 1
ATOM 695 C CA . GLN A 1 86 ? -12.091 -7.125 1.411 1.00 89.00 86 GLN A CA 1
ATOM 696 C C . GLN A 1 86 ? -12.565 -8.202 2.393 1.00 89.00 86 GLN A C 1
ATOM 698 O O . GLN A 1 86 ? -13.530 -8.018 3.138 1.00 89.00 86 GLN A O 1
ATOM 703 N N . VAL A 1 87 ? -11.816 -9.300 2.453 1.00 93.12 87 VAL A N 1
ATOM 704 C CA . VAL A 1 87 ? -12.138 -10.459 3.305 1.00 93.12 87 VAL A CA 1
ATOM 705 C C . VAL A 1 87 ? -11.842 -10.243 4.796 1.00 93.12 87 VAL A C 1
ATOM 707 O O . VAL A 1 87 ? -12.531 -10.793 5.650 1.00 93.12 87 VAL A O 1
ATOM 710 N N . ARG A 1 88 ? -10.857 -9.399 5.152 1.00 92.88 88 ARG A N 1
ATOM 711 C CA . ARG A 1 88 ? -10.422 -9.213 6.557 1.00 92.88 88 ARG A CA 1
ATOM 712 C C . ARG A 1 88 ? -11.503 -8.604 7.455 1.00 92.88 88 ARG A C 1
ATOM 714 O O . ARG A 1 88 ? -11.570 -8.933 8.631 1.00 92.88 88 ARG A O 1
ATOM 721 N N . ALA A 1 89 ? -12.326 -7.718 6.900 1.00 93.81 89 ALA A N 1
ATOM 722 C CA . ALA A 1 89 ? -13.424 -7.058 7.606 1.00 93.81 89 ALA A CA 1
ATOM 723 C C . ALA A 1 89 ? -14.796 -7.606 7.167 1.00 93.81 89 ALA A C 1
ATOM 725 O O . ALA A 1 89 ? -15.802 -6.921 7.303 1.00 93.81 89 ALA A O 1
ATOM 726 N N . ALA A 1 90 ? -14.860 -8.818 6.599 1.00 91.62 90 ALA A N 1
ATOM 727 C CA . ALA A 1 90 ? -16.107 -9.363 6.055 1.00 91.62 90 ALA A CA 1
ATOM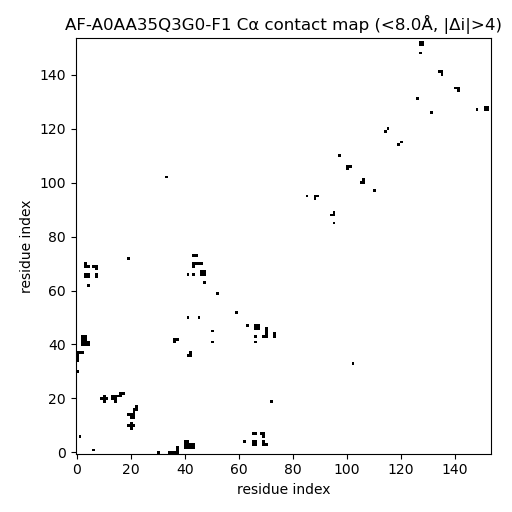 728 C C . ALA A 1 90 ? -17.217 -9.514 7.113 1.00 91.62 90 ALA A C 1
ATOM 730 O O . ALA A 1 90 ? -18.387 -9.320 6.794 1.00 91.62 90 ALA A O 1
ATOM 731 N N . GLY A 1 91 ? -16.844 -9.809 8.364 1.00 95.88 91 GLY A N 1
ATOM 732 C CA . GLY A 1 91 ? -17.771 -9.925 9.494 1.00 95.88 91 GLY A CA 1
ATOM 733 C C . GLY A 1 91 ? -18.230 -8.595 10.102 1.00 95.88 91 GLY A C 1
ATOM 734 O O . GLY A 1 91 ? -19.084 -8.612 10.980 1.00 95.88 91 GLY A O 1
ATOM 735 N N . ASP A 1 92 ? -17.692 -7.459 9.649 1.00 96.19 92 ASP A N 1
ATOM 736 C CA . ASP A 1 92 ? -18.032 -6.129 10.161 1.00 96.19 92 ASP A CA 1
ATOM 737 C C . ASP A 1 92 ? -18.359 -5.177 8.994 1.00 96.19 92 ASP A C 1
ATOM 739 O O . ASP A 1 92 ? -17.466 -4.541 8.417 1.00 96.19 92 ASP A O 1
ATOM 743 N N . PRO A 1 93 ? -19.644 -5.077 8.603 1.00 94.88 93 PRO A N 1
ATOM 744 C CA . PRO A 1 93 ? -20.065 -4.220 7.500 1.00 94.88 93 PRO A CA 1
ATOM 745 C C . PRO A 1 93 ? -19.776 -2.728 7.723 1.00 94.88 93 PRO A C 1
ATOM 747 O O . PRO A 1 93 ? -19.509 -2.023 6.746 1.00 94.88 93 PRO A O 1
ATOM 750 N N . GLU A 1 94 ? -19.815 -2.249 8.972 1.00 94.44 94 GLU A N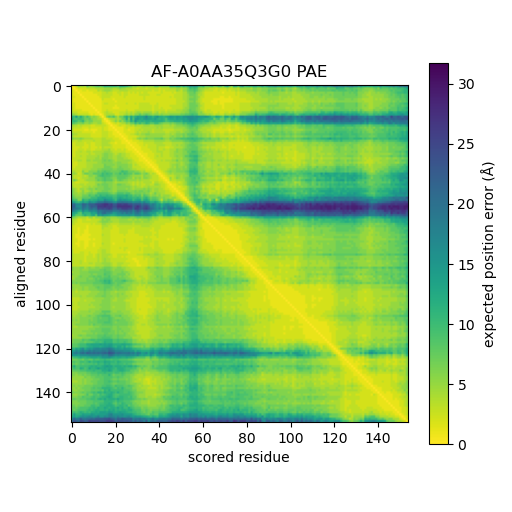 1
ATOM 751 C CA . GLU A 1 94 ? -19.568 -0.845 9.329 1.00 94.44 94 GLU A CA 1
ATOM 752 C C . GLU A 1 94 ? -18.084 -0.508 9.132 1.00 94.44 94 GLU A C 1
ATOM 754 O O . GLU A 1 94 ? -17.756 0.429 8.393 1.00 94.44 94 GLU A O 1
ATOM 759 N N . LEU A 1 95 ? -17.187 -1.340 9.674 1.00 94.25 95 LEU A N 1
ATOM 760 C CA . LEU A 1 95 ? -15.743 -1.208 9.474 1.00 94.25 95 LEU A CA 1
ATOM 761 C C . LEU A 1 95 ? -15.356 -1.381 8.003 1.00 94.25 95 LEU A C 1
ATOM 763 O O . LEU A 1 95 ? -14.542 -0.617 7.482 1.00 94.25 95 LEU A O 1
ATOM 767 N N . ARG A 1 96 ? -15.942 -2.359 7.302 1.00 95.44 96 ARG A N 1
ATOM 768 C CA . ARG A 1 96 ? -15.678 -2.571 5.873 1.00 95.44 96 ARG A CA 1
ATOM 769 C C . ARG A 1 96 ? -16.029 -1.327 5.061 1.00 95.44 96 ARG A C 1
ATOM 771 O O . ARG A 1 96 ? -15.208 -0.896 4.256 1.00 95.44 96 ARG A O 1
ATOM 778 N N . ARG A 1 97 ? -17.199 -0.723 5.305 1.00 94.81 97 ARG A N 1
ATOM 779 C CA . ARG A 1 97 ? -17.629 0.519 4.643 1.00 94.81 97 ARG A CA 1
ATOM 780 C C . ARG A 1 97 ? -16.655 1.666 4.914 1.00 94.81 97 ARG A C 1
ATOM 782 O O . ARG A 1 97 ? -16.247 2.338 3.967 1.00 94.81 97 ARG A O 1
ATOM 789 N N . LEU A 1 98 ? -16.262 1.859 6.174 1.00 95.62 98 LEU A N 1
ATOM 790 C CA . LEU A 1 98 ? -15.303 2.890 6.575 1.00 95.62 98 LEU A CA 1
ATOM 791 C C . LEU A 1 98 ? -13.957 2.717 5.853 1.00 95.62 98 LEU A C 1
ATOM 793 O O . LEU A 1 98 ? -13.456 3.653 5.234 1.00 95.62 98 LEU A O 1
ATOM 797 N N . LEU A 1 99 ? -13.391 1.506 5.862 1.00 95.12 99 LEU A N 1
ATOM 798 C CA . LEU A 1 99 ? -12.115 1.212 5.204 1.00 95.12 99 LEU A CA 1
ATOM 799 C C . LEU A 1 99 ? -12.177 1.420 3.683 1.00 95.12 99 LEU A C 1
ATOM 801 O O . LEU A 1 99 ? -11.230 1.954 3.105 1.00 95.12 99 LEU A O 1
ATOM 805 N N . THR A 1 100 ? -13.284 1.047 3.031 1.00 94.12 100 THR A N 1
ATOM 806 C CA . THR A 1 100 ? -13.491 1.305 1.596 1.00 94.12 100 THR A CA 1
ATOM 807 C C . THR A 1 100 ? -13.514 2.803 1.299 1.00 94.12 100 THR A C 1
ATOM 809 O O . THR A 1 100 ? -12.833 3.251 0.379 1.00 94.12 100 THR A O 1
ATOM 812 N N . ARG A 1 101 ? -14.235 3.598 2.098 1.00 95.94 101 ARG A N 1
ATOM 813 C CA . ARG A 1 101 ? -14.270 5.062 1.946 1.00 95.94 101 ARG A CA 1
ATOM 814 C C . ARG A 1 101 ? -12.901 5.690 2.173 1.00 95.94 101 ARG A C 1
ATOM 816 O O . ARG A 1 101 ? -12.512 6.574 1.412 1.00 95.94 101 ARG A O 1
ATOM 823 N N . ILE A 1 102 ? -12.146 5.182 3.153 1.00 94.75 102 ILE A N 1
ATOM 824 C CA . ILE A 1 102 ? -10.774 5.626 3.409 1.00 94.75 102 ILE 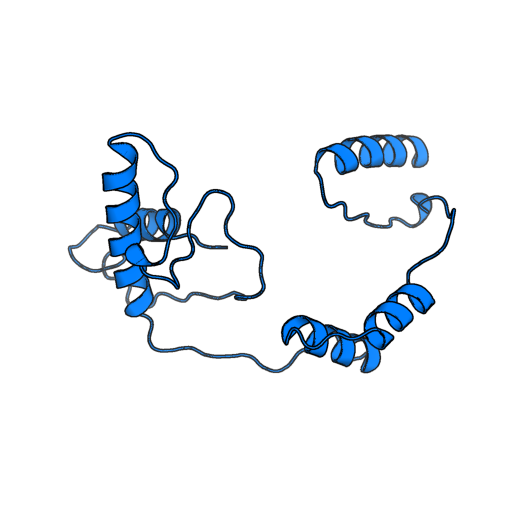A CA 1
ATOM 825 C C . ILE A 1 102 ? -9.872 5.371 2.204 1.00 94.75 102 ILE A C 1
ATOM 827 O O . ILE A 1 102 ? -9.143 6.262 1.773 1.00 94.75 102 ILE A O 1
ATOM 831 N N . ARG A 1 103 ? -9.948 4.163 1.642 1.00 93.44 103 ARG A N 1
ATOM 832 C CA . ARG A 1 103 ? -9.162 3.760 0.474 1.00 93.44 103 ARG A CA 1
ATOM 833 C C . ARG A 1 103 ? -9.473 4.615 -0.755 1.00 93.44 103 ARG A C 1
ATOM 835 O O . ARG A 1 103 ? -8.562 4.952 -1.496 1.00 93.44 103 ARG A O 1
ATOM 842 N N . LEU A 1 104 ? -10.738 4.984 -0.950 1.00 93.94 104 LEU A N 1
ATOM 843 C CA . LEU A 1 104 ? -11.183 5.813 -2.073 1.00 93.94 104 LEU A CA 1
ATOM 844 C C . LEU A 1 104 ? -10.943 7.319 -1.871 1.00 93.94 104 LEU A C 1
ATOM 846 O O . LEU A 1 104 ? -11.135 8.083 -2.812 1.00 93.94 104 LEU A O 1
ATOM 850 N N . GLY A 1 105 ? -10.534 7.758 -0.675 1.00 95.38 105 GLY A N 1
ATOM 851 C CA . GLY A 1 105 ? -10.309 9.178 -0.386 1.00 95.38 105 GLY A CA 1
ATOM 852 C C . GLY A 1 105 ? -11.593 10.016 -0.350 1.00 95.38 105 GLY A C 1
ATOM 853 O O . GLY A 1 105 ? -11.552 11.204 -0.656 1.00 95.38 105 GLY A O 1
ATOM 854 N N . ILE A 1 106 ? -12.734 9.396 -0.029 1.00 97.31 106 ILE A N 1
ATOM 855 C CA . ILE A 1 106 ? -14.064 10.034 -0.005 1.00 97.31 106 ILE A CA 1
ATOM 856 C C . ILE A 1 106 ? -14.622 10.160 1.418 1.00 97.31 106 ILE A C 1
ATOM 858 O O . ILE A 1 106 ? -15.836 10.135 1.609 1.00 97.31 106 ILE A O 1
ATOM 862 N N . GLN A 1 107 ? -13.741 10.210 2.418 1.00 96.81 107 GLN A N 1
ATOM 863 C CA . GLN A 1 107 ? -14.138 10.332 3.816 1.00 96.81 107 GLN A CA 1
ATOM 864 C C . GLN A 1 107 ? -14.824 11.678 4.076 1.00 96.81 107 GLN A C 1
ATOM 866 O O . GLN A 1 107 ? -14.455 12.695 3.487 1.00 96.81 107 GLN A O 1
ATOM 871 N N . ASP A 1 108 ? -15.777 11.692 5.003 1.00 96.56 108 ASP A N 1
ATOM 872 C CA . ASP A 1 108 ? -16.440 12.907 5.477 1.00 96.56 108 ASP A CA 1
ATOM 873 C C . ASP A 1 108 ? -16.486 12.968 7.013 1.00 96.56 108 ASP A C 1
ATOM 875 O O . ASP A 1 108 ? -15.914 12.128 7.713 1.00 96.56 108 ASP A O 1
ATOM 879 N N . GLN A 1 109 ? -17.150 13.995 7.551 1.00 97.62 109 GLN A N 1
ATOM 880 C CA . GLN A 1 109 ? -17.254 14.201 8.995 1.00 97.62 109 GLN A CA 1
ATOM 881 C C . GLN A 1 109 ? -17.904 13.008 9.713 1.00 97.62 109 GLN A C 1
ATOM 883 O O . GLN A 1 109 ? -17.501 12.685 10.826 1.00 97.62 109 GLN A O 1
ATOM 888 N N . SER A 1 110 ? -18.837 12.299 9.070 1.00 96.56 110 SER A N 1
ATOM 889 C CA . SER A 1 110 ? -19.502 11.148 9.689 1.00 96.56 110 SER A CA 1
ATOM 890 C C . SER A 1 110 ? -18.543 9.978 9.928 1.00 96.56 110 SER A C 1
ATOM 892 O O . SER A 1 110 ? -18.690 9.254 10.912 1.00 96.56 110 SER A O 1
ATOM 894 N N . ASP A 1 111 ? -17.523 9.817 9.078 1.00 96.62 111 ASP A N 1
ATOM 895 C CA . ASP A 1 111 ? -16.480 8.805 9.263 1.00 96.62 111 ASP A CA 1
ATOM 896 C C . ASP A 1 111 ? -15.578 9.146 10.465 1.00 96.62 111 ASP A C 1
ATOM 898 O O . ASP A 1 111 ? -15.166 8.256 11.214 1.00 96.62 111 ASP A O 1
ATOM 902 N N . VAL A 1 112 ? -15.296 10.437 10.679 1.00 95.56 112 VAL A N 1
ATOM 903 C CA . VAL A 1 112 ? -14.537 10.928 11.843 1.00 95.56 112 VAL A CA 1
ATOM 904 C C . VAL A 1 112 ? -15.352 10.769 13.125 1.00 95.56 112 VAL A C 1
ATOM 906 O O . VAL A 1 112 ? -14.834 10.274 14.126 1.00 95.56 112 VAL A O 1
ATOM 909 N N . ASP A 1 113 ? -16.633 11.135 13.091 1.00 95.81 113 ASP A N 1
ATOM 910 C CA . ASP A 1 113 ? -17.541 11.008 14.232 1.00 95.81 113 ASP A CA 1
ATOM 911 C C . ASP A 1 113 ? -17.709 9.541 14.645 1.00 95.81 113 ASP A C 1
ATOM 913 O O . ASP A 1 113 ? -17.679 9.229 15.837 1.00 95.81 113 ASP A O 1
ATOM 917 N N . LEU A 1 114 ? -17.792 8.624 13.673 1.00 95.25 114 LEU A N 1
ATOM 918 C CA . LEU A 1 114 ? -17.809 7.180 13.914 1.00 95.25 114 LEU A CA 1
ATOM 919 C C . LEU A 1 114 ? -16.549 6.711 14.658 1.00 95.25 114 LEU A C 1
ATOM 921 O O . LEU A 1 114 ? -16.652 5.988 15.652 1.00 95.25 114 LEU A O 1
ATOM 925 N N . LEU A 1 115 ? -15.362 7.128 14.208 1.00 94.69 115 LEU A N 1
ATOM 926 C CA . LEU A 1 115 ? -14.100 6.784 14.869 1.00 94.69 115 LEU A CA 1
ATOM 927 C C . LEU A 1 115 ? -14.032 7.347 16.291 1.00 94.69 115 LEU A C 1
ATOM 929 O O . LEU A 1 115 ? -13.646 6.634 17.217 1.00 94.69 115 LEU A O 1
ATOM 933 N N . ASN A 1 116 ? -14.446 8.598 16.487 1.00 94.31 116 ASN A N 1
ATOM 934 C CA . ASN A 1 116 ? -14.442 9.228 17.803 1.00 94.31 116 ASN A CA 1
ATOM 935 C C . ASN A 1 116 ? -15.419 8.539 18.764 1.00 94.31 116 ASN A C 1
ATOM 937 O O . ASN A 1 116 ? -15.046 8.231 19.891 1.00 94.31 116 ASN A O 1
ATOM 941 N N . ALA A 1 117 ? -16.633 8.218 18.312 1.00 93.00 117 ALA A N 1
ATOM 942 C CA . ALA A 1 117 ? -17.642 7.552 19.134 1.00 93.00 117 ALA A CA 1
ATOM 943 C C . ALA A 1 117 ? -17.243 6.126 19.560 1.00 93.00 117 ALA A C 1
ATOM 945 O O . ALA A 1 117 ? -17.698 5.641 20.597 1.00 93.00 117 ALA A O 1
ATOM 946 N N . ARG A 1 118 ? -16.417 5.431 18.764 1.00 90.56 118 ARG A N 1
ATOM 947 C CA . ARG A 1 118 ? -16.017 4.035 19.015 1.00 90.56 118 ARG A CA 1
ATOM 948 C C . ARG A 1 118 ? -14.654 3.892 19.686 1.00 90.56 118 ARG A C 1
ATOM 950 O O . ARG A 1 118 ? -14.478 2.999 20.512 1.00 90.56 118 ARG A O 1
ATOM 957 N N . CYS A 1 119 ? -13.683 4.709 19.289 1.00 87.75 119 CYS A N 1
ATOM 958 C CA . CYS A 1 119 ? -12.270 4.481 19.588 1.00 87.75 119 CYS A CA 1
ATOM 959 C C . CYS A 1 119 ? -11.654 5.558 20.481 1.00 87.75 119 CYS A C 1
ATOM 961 O O . CYS A 1 119 ? -10.683 5.266 21.180 1.00 87.75 119 CYS A O 1
ATOM 963 N N . TYR A 1 120 ? -12.174 6.788 20.461 1.00 87.19 120 TYR A N 1
ATOM 964 C CA . TYR A 1 120 ? -11.622 7.867 21.271 1.00 87.19 120 TYR A CA 1
ATOM 965 C C . TYR A 1 120 ? -12.183 7.814 22.692 1.00 87.19 120 TYR A C 1
ATOM 967 O O . TYR A 1 120 ? -13.390 7.747 22.912 1.00 87.19 120 TYR A O 1
ATOM 975 N N . GLN A 1 121 ? -11.283 7.833 23.669 1.00 84.12 121 GLN A N 1
ATOM 976 C CA . GLN A 1 121 ? -11.621 7.871 25.085 1.00 84.12 121 GLN A CA 1
ATOM 977 C C . GLN A 1 121 ? -10.697 8.874 25.749 1.00 84.12 121 GLN A C 1
ATOM 979 O O . GLN A 1 121 ? -9.485 8.658 25.822 1.00 84.12 121 GLN A O 1
ATOM 984 N N . ASP A 1 122 ? -11.273 9.987 26.188 1.00 83.31 122 ASP A N 1
ATOM 985 C CA . ASP A 1 122 ? -10.497 11.068 26.770 1.00 83.31 122 ASP A CA 1
ATOM 986 C C . ASP A 1 122 ? -9.851 10.635 28.096 1.00 83.31 122 ASP A C 1
ATOM 988 O O . ASP A 1 122 ? -10.437 9.886 28.882 1.00 83.31 122 ASP A O 1
ATOM 992 N N . CYS A 1 123 ? -8.619 11.094 28.320 1.00 77.44 123 CYS A N 1
ATOM 993 C CA . CYS A 1 123 ? -7.857 10.926 29.560 1.00 77.44 123 CYS A CA 1
ATOM 994 C C . CYS A 1 123 ? -7.710 9.479 30.082 1.00 77.44 123 CYS A C 1
ATOM 996 O O . CYS A 1 123 ? -7.418 9.269 31.263 1.00 77.44 123 CYS A O 1
ATOM 998 N N . ARG A 1 124 ? -7.872 8.458 29.231 1.00 83.31 124 ARG A N 1
ATOM 999 C CA . ARG A 1 124 ? -7.711 7.059 29.640 1.00 83.31 124 ARG A CA 1
ATOM 1000 C C . ARG A 1 124 ? -6.238 6.637 29.611 1.00 83.31 124 ARG A C 1
ATOM 1002 O O . ARG A 1 124 ? -5.571 6.751 28.585 1.00 83.31 124 ARG A O 1
ATOM 1009 N N . ARG A 1 125 ? -5.746 6.080 30.726 1.00 86.62 125 ARG A N 1
ATOM 1010 C CA . ARG A 1 125 ? -4.446 5.386 30.775 1.00 86.62 125 ARG A CA 1
ATOM 1011 C C . ARG A 1 125 ? -4.450 4.205 29.800 1.00 86.62 125 ARG A C 1
ATOM 1013 O O . ARG A 1 125 ? -5.446 3.488 29.699 1.00 86.62 125 ARG A O 1
ATOM 1020 N N . ILE A 1 126 ? -3.325 3.976 29.127 1.00 89.19 126 ILE A N 1
ATOM 1021 C CA . ILE A 1 126 ? -3.149 2.814 28.251 1.00 89.19 126 ILE A CA 1
ATOM 1022 C C . ILE A 1 126 ? -3.238 1.534 29.104 1.00 89.19 126 ILE A C 1
ATOM 1024 O O . ILE A 1 126 ? -2.473 1.399 30.060 1.00 89.19 126 ILE A O 1
ATOM 1028 N N . PRO A 1 127 ? -4.154 0.596 28.791 1.00 89.75 127 PRO A N 1
ATOM 1029 C CA . PRO A 1 127 ? -4.340 -0.625 29.570 1.00 89.75 127 PRO A CA 1
ATOM 1030 C C . PRO A 1 127 ? -3.288 -1.672 29.182 1.00 89.75 127 PRO A C 1
ATOM 1032 O O . PRO A 1 127 ? -3.606 -2.665 28.522 1.00 89.75 127 PRO A O 1
ATOM 1035 N N . TRP A 1 128 ? -2.024 -1.433 29.537 1.00 90.06 128 TRP A N 1
ATOM 1036 C CA . TRP A 1 128 ? -0.896 -2.316 29.213 1.00 90.06 128 TRP A CA 1
ATOM 1037 C C . TRP A 1 128 ? -1.162 -3.767 29.616 1.00 90.06 128 TRP A C 1
ATOM 1039 O O . TRP A 1 128 ? -0.879 -4.685 28.852 1.00 90.06 128 TRP A O 1
ATOM 1049 N N . GLU A 1 129 ? -1.833 -3.963 30.747 1.00 88.06 129 GLU A N 1
ATOM 1050 C CA . GLU A 1 129 ? -2.169 -5.254 31.345 1.00 88.06 129 GLU A CA 1
ATOM 1051 C C . GLU A 1 129 ? -3.038 -6.134 30.423 1.00 88.06 129 GLU A C 1
ATOM 1053 O O . GLU A 1 129 ? -3.049 -7.355 30.548 1.00 88.06 129 GLU A O 1
ATOM 1058 N N . SER A 1 130 ? -3.737 -5.531 29.454 1.00 89.06 130 SER A N 1
ATOM 1059 C CA . SER A 1 130 ? -4.537 -6.252 28.452 1.00 89.06 130 SER A CA 1
ATOM 1060 C C . SER A 1 130 ? -3.718 -6.850 27.299 1.00 89.06 130 SER A C 1
ATOM 1062 O O . SER A 1 130 ? -4.284 -7.510 26.428 1.00 89.06 130 SER A O 1
ATOM 1064 N N . GLY A 1 131 ? -2.405 -6.602 27.250 1.00 87.19 131 GLY A N 1
ATOM 1065 C CA . GLY A 1 131 ? -1.558 -6.989 26.118 1.00 87.19 131 GLY A CA 1
ATOM 1066 C C . GLY A 1 131 ? -1.810 -6.151 24.859 1.00 87.19 131 GLY A C 1
ATOM 1067 O O . GLY A 1 131 ? -1.534 -6.598 23.745 1.00 87.19 131 GLY A O 1
ATOM 1068 N N . ILE A 1 132 ? -2.360 -4.942 25.015 1.00 90.50 132 ILE A N 1
ATOM 1069 C CA . ILE A 1 132 ? -2.679 -4.054 23.895 1.00 90.50 132 ILE A CA 1
ATOM 1070 C C . ILE A 1 132 ? -1.422 -3.658 23.109 1.00 90.50 132 ILE A C 1
ATOM 1072 O O . ILE A 1 132 ? -0.373 -3.342 23.669 1.00 90.50 132 ILE A O 1
ATOM 1076 N N . THR A 1 133 ? -1.542 -3.621 21.782 1.00 91.25 133 THR A N 1
ATOM 1077 C CA . THR A 1 133 ? -0.503 -3.066 20.907 1.00 91.25 133 THR A CA 1
ATOM 1078 C C . THR A 1 133 ? -0.770 -1.589 20.656 1.00 91.25 133 THR A C 1
ATOM 1080 O O . THR A 1 133 ? -1.834 -1.225 20.155 1.00 91.25 133 THR A O 1
ATOM 1083 N N . VAL A 1 134 ? 0.213 -0.736 20.949 1.00 92.00 134 VAL A N 1
ATOM 1084 C CA . VAL A 1 134 ? 0.123 0.708 20.702 1.00 92.00 134 VAL A CA 1
ATOM 1085 C C . VAL A 1 134 ? 0.899 1.082 19.444 1.00 92.00 134 VAL A C 1
ATOM 1087 O O . VAL A 1 134 ? 2.099 0.833 19.330 1.00 92.00 134 VAL A O 1
ATOM 1090 N N . VAL A 1 135 ? 0.212 1.720 18.498 1.00 93.12 135 VAL A N 1
ATOM 1091 C CA . VAL A 1 135 ? 0.810 2.251 17.268 1.00 93.12 135 VAL A CA 1
ATOM 1092 C C . VAL A 1 135 ? 1.075 3.741 17.457 1.00 93.12 135 VAL A C 1
ATOM 1094 O O . VAL A 1 135 ? 0.182 4.488 17.846 1.00 93.12 135 VAL A O 1
ATOM 1097 N N . THR A 1 136 ? 2.300 4.190 17.170 1.00 94.25 136 THR A N 1
ATOM 1098 C CA . THR A 1 136 ? 2.667 5.612 17.240 1.00 94.25 136 THR A CA 1
ATOM 1099 C C . THR A 1 136 ? 3.220 6.112 15.908 1.00 94.25 136 THR A C 1
ATOM 1101 O O . THR A 1 136 ? 3.880 5.346 15.204 1.00 94.25 136 THR A O 1
ATOM 1104 N N . PRO A 1 137 ? 3.013 7.397 15.558 1.00 92.94 137 PRO A N 1
ATOM 1105 C CA . PRO A 1 137 ? 3.552 7.951 14.315 1.00 92.94 137 PRO A CA 1
ATOM 1106 C C . PRO A 1 137 ? 5.084 8.019 14.285 1.00 92.94 137 PRO A C 1
ATOM 1108 O O . PRO A 1 137 ? 5.689 7.947 13.219 1.00 92.94 137 PRO A O 1
ATOM 1111 N N . LEU A 1 138 ? 5.723 8.189 15.450 1.00 92.94 138 LEU A N 1
ATOM 1112 C CA . LEU A 1 138 ? 7.160 8.425 15.565 1.00 92.94 138 LEU A CA 1
ATOM 1113 C C . LEU A 1 138 ? 7.831 7.377 16.447 1.00 92.94 138 LEU A C 1
ATOM 1115 O O . LEU A 1 138 ? 7.417 7.137 17.581 1.00 92.94 138 LEU A O 1
ATOM 1119 N N . ASN A 1 139 ? 8.975 6.872 15.980 1.00 90.38 139 ASN A N 1
ATOM 1120 C CA . ASN A 1 139 ? 9.802 5.932 16.739 1.00 90.38 139 ASN A CA 1
ATOM 1121 C C . ASN A 1 139 ? 10.229 6.469 18.112 1.00 90.38 139 ASN A C 1
ATOM 1123 O O . ASN A 1 139 ? 10.353 5.688 19.049 1.00 90.38 139 ASN A O 1
ATOM 1127 N N . ARG A 1 140 ? 10.423 7.787 18.258 1.00 92.06 140 ARG A N 1
ATOM 1128 C CA . ARG A 1 140 ? 10.750 8.405 19.553 1.00 92.06 140 ARG A CA 1
ATOM 1129 C C . ARG A 1 140 ? 9.662 8.153 20.604 1.00 92.06 140 ARG A C 1
ATOM 1131 O O . ARG A 1 140 ? 9.989 7.841 21.741 1.00 92.06 140 ARG A O 1
ATOM 1138 N N . ASN A 1 141 ? 8.389 8.238 20.220 1.00 93.31 141 ASN A N 1
ATOM 1139 C CA . ASN A 1 141 ? 7.272 8.019 21.142 1.00 93.31 141 ASN A CA 1
ATOM 1140 C C . ASN A 1 141 ? 7.155 6.538 21.507 1.00 93.31 141 ASN A C 1
ATOM 1142 O O . ASN A 1 141 ? 6.946 6.212 22.671 1.00 93.31 141 ASN A O 1
ATOM 1146 N N . ARG A 1 142 ? 7.381 5.644 20.533 1.00 93.94 142 ARG A N 1
ATOM 1147 C CA . ARG A 1 142 ? 7.451 4.196 20.767 1.00 93.94 142 ARG A CA 1
ATOM 1148 C C . ARG A 1 142 ? 8.464 3.834 21.858 1.00 93.94 142 ARG A C 1
ATOM 1150 O O . ARG A 1 142 ? 8.162 2.989 22.688 1.00 93.94 142 ARG A O 1
ATOM 1157 N N . TRP A 1 143 ? 9.641 4.464 21.879 1.00 90.75 143 TRP A N 1
ATOM 1158 C CA . TRP A 1 143 ? 10.646 4.208 22.921 1.00 90.75 143 TRP A CA 1
ATOM 1159 C C . TRP A 1 143 ? 10.140 4.550 24.325 1.00 90.75 143 TRP A C 1
ATOM 1161 O O . TRP A 1 143 ? 10.260 3.724 25.226 1.00 90.75 143 TRP A O 1
ATOM 1171 N N . ASN A 1 144 ? 9.528 5.724 24.492 1.00 91.25 144 ASN A N 1
ATOM 1172 C CA . ASN A 1 144 ? 8.982 6.148 25.783 1.00 91.25 144 ASN A CA 1
ATOM 1173 C C . ASN A 1 144 ? 7.871 5.203 26.265 1.00 91.25 144 ASN A C 1
ATOM 1175 O O . ASN A 1 144 ? 7.873 4.790 27.421 1.00 91.25 144 ASN A O 1
ATOM 1179 N N . LEU A 1 145 ? 6.963 4.815 25.366 1.00 92.44 145 LEU A N 1
ATOM 1180 C CA . LEU A 1 145 ? 5.846 3.927 25.694 1.00 92.44 145 LEU A CA 1
ATOM 1181 C C . LEU A 1 145 ? 6.291 2.489 25.976 1.00 92.44 145 LEU A C 1
ATOM 1183 O O . LEU A 1 145 ? 5.745 1.847 26.862 1.00 92.44 145 LEU A O 1
ATOM 1187 N N . ASN A 1 146 ? 7.308 1.982 25.274 1.00 91.88 146 ASN A N 1
ATOM 1188 C CA . ASN A 1 146 ? 7.867 0.659 25.563 1.00 91.88 146 ASN A CA 1
ATOM 1189 C C . ASN A 1 146 ? 8.480 0.599 26.971 1.00 91.88 146 ASN A C 1
ATOM 1191 O O . ASN A 1 146 ? 8.370 -0.421 27.652 1.00 91.88 146 ASN A O 1
ATOM 1195 N N . MET A 1 147 ? 9.122 1.686 27.409 1.00 89.19 147 MET A N 1
ATOM 1196 C CA . MET A 1 147 ? 9.649 1.801 28.769 1.00 89.19 147 MET A CA 1
ATOM 1197 C C . MET A 1 147 ? 8.511 1.832 29.799 1.00 89.19 147 MET A C 1
ATOM 1199 O O . MET A 1 147 ? 8.569 1.092 30.776 1.00 89.19 147 MET A O 1
ATOM 1203 N N . GLU A 1 148 ? 7.457 2.619 29.555 1.00 90.06 148 GLU A N 1
ATOM 1204 C CA . GLU A 1 148 ? 6.257 2.651 30.407 1.00 90.06 148 GLU A CA 1
ATOM 1205 C C . GLU A 1 148 ? 5.596 1.268 30.518 1.00 90.06 148 GLU A C 1
ATOM 1207 O O . GLU A 1 148 ? 5.315 0.805 31.621 1.00 90.06 148 GLU A O 1
ATOM 1212 N N . ALA A 1 149 ? 5.417 0.579 29.389 1.00 89.56 149 ALA A N 1
ATOM 1213 C CA . ALA A 1 149 ? 4.848 -0.761 29.346 1.00 89.56 149 ALA A CA 1
ATOM 1214 C C . ALA A 1 149 ? 5.688 -1.754 30.161 1.00 89.56 149 ALA A C 1
ATOM 1216 O O . ALA A 1 149 ? 5.141 -2.519 30.944 1.00 89.56 149 ALA A O 1
ATOM 1217 N N . THR A 1 150 ? 7.021 -1.705 30.042 1.00 87.69 150 THR A N 1
ATOM 1218 C CA . THR A 1 150 ? 7.931 -2.592 30.792 1.00 87.69 150 THR A CA 1
ATOM 1219 C C . THR A 1 150 ? 7.765 -2.435 32.304 1.00 87.69 150 THR A C 1
ATOM 1221 O O . THR A 1 150 ? 7.765 -3.431 33.020 1.00 87.69 150 THR A O 1
ATOM 1224 N N . LEU A 1 151 ? 7.595 -1.200 32.788 1.00 85.56 151 LEU A N 1
ATOM 1225 C CA . LEU A 1 151 ? 7.340 -0.920 34.204 1.00 85.56 151 LEU A CA 1
ATOM 1226 C C . LEU A 1 151 ? 5.945 -1.377 34.654 1.00 85.56 151 LEU A C 1
ATOM 1228 O O . LEU A 1 151 ? 5.767 -1.706 35.819 1.00 85.56 151 LEU A O 1
ATOM 1232 N N . ALA A 1 152 ? 4.964 -1.400 33.750 1.00 81.69 152 ALA A N 1
ATOM 1233 C CA . ALA A 1 152 ? 3.598 -1.829 34.048 1.00 81.69 152 ALA A CA 1
ATOM 1234 C C . ALA A 1 152 ? 3.421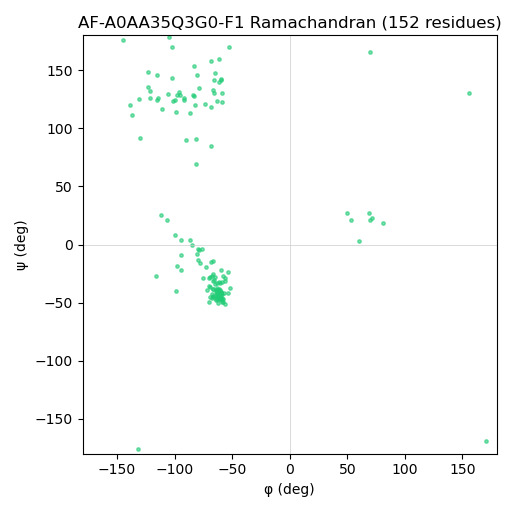 -3.360 34.119 1.00 81.69 152 ALA A C 1
ATOM 1236 O O . ALA A 1 152 ? 2.405 -3.816 34.634 1.00 81.69 152 ALA A O 1
ATOM 1237 N N . PHE A 1 153 ? 4.375 -4.143 33.598 1.00 74.12 153 PHE A N 1
ATOM 1238 C CA . PHE A 1 153 ? 4.363 -5.615 33.635 1.00 74.12 153 PHE A CA 1
ATOM 1239 C C . PHE A 1 153 ? 5.244 -6.223 34.750 1.00 74.12 153 PHE A C 1
ATOM 1241 O O . PHE A 1 153 ? 5.444 -7.439 34.750 1.00 74.12 153 PHE A O 1
ATOM 1248 N N . GLN A 1 154 ? 5.794 -5.405 35.657 1.00 60.75 154 GLN A N 1
ATOM 1249 C CA . GLN A 1 154 ? 6.457 -5.868 36.889 1.00 60.75 154 GLN A CA 1
ATOM 1250 C C . GLN A 1 154 ? 5.431 -6.142 37.987 1.00 60.75 154 GLN A C 1
ATOM 1252 O O . GLN A 1 154 ? 5.620 -7.149 38.704 1.00 60.75 154 GLN A O 1
#